Protein AF-A0A2M7K3L1-F1 (afdb_monomer)

Mean predicted aligned error: 4.82 Å

Secondary structure (DSSP, 8-state):
-EEEEETTEETT---HHHHHHHHHTEEGGGTEE---B-TT-SSB--EEEEEBTTB--B--GGGGGGGGHHHHHHHHHHHS--TTEEEEEEEEETTTEEEEEEEEEPPPP-----

Radius of gyration: 18.39 Å; Cα contacts (8 Å, |Δi|>4): 158; chains: 1; bounding box: 44×34×59 Å

pLDDT: mean 93.68, std 7.0, range [50.16, 98.25]

Sequence (114 aa):
MNPNEIFTFPVENKSAEAKKAIKNFYCKFREAKCDKQSRTIKYPMGVCSVNHSKTKPIICPHRFLENNIVFQDASKEVFGTTNNVLLFSEVNLSNVGSFDFVLVKHKPISSKID

Structure (mmCIF, N/CA/C/O backbone):
data_AF-A0A2M7K3L1-F1
#
_entry.id   AF-A0A2M7K3L1-F1
#
loop_
_atom_site.group_PDB
_atom_site.id
_atom_site.type_symbol
_atom_site.label_atom_id
_atom_site.label_alt_id
_atom_site.label_comp_id
_atom_site.label_asym_id
_atom_site.label_entity_id
_atom_site.label_seq_id
_atom_site.pdbx_PDB_ins_code
_atom_site.Cartn_x
_atom_site.Cartn_y
_atom_site.Cartn_z
_atom_site.occupancy
_atom_site.B_iso_or_equiv
_atom_site.auth_seq_id
_atom_site.auth_comp_id
_atom_site.auth_asym_id
_atom_site.auth_atom_id
_atom_site.pdbx_PDB_model_num
ATOM 1 N N . MET A 1 1 ? -1.398 10.416 -18.810 1.00 76.19 1 MET A N 1
ATOM 2 C CA . MET A 1 1 ? -1.140 9.869 -17.462 1.00 76.19 1 MET A CA 1
ATOM 3 C C . MET A 1 1 ? 0.133 9.036 -17.545 1.00 76.19 1 MET A C 1
ATOM 5 O O . MET A 1 1 ? 0.173 8.107 -18.341 1.00 76.19 1 MET A O 1
ATOM 9 N N . ASN A 1 2 ? 1.187 9.407 -16.820 1.00 92.56 2 ASN A N 1
ATOM 10 C CA . ASN A 1 2 ? 2.477 8.703 -16.808 1.00 92.56 2 ASN A CA 1
ATOM 11 C C . ASN A 1 2 ? 2.789 8.180 -15.396 1.00 92.56 2 ASN A C 1
ATOM 13 O O . ASN A 1 2 ? 2.298 8.763 -14.427 1.00 92.56 2 ASN A O 1
ATOM 17 N N . PRO A 1 3 ? 3.597 7.115 -15.249 1.00 95.75 3 PRO A N 1
ATOM 18 C CA . PRO A 1 3 ? 4.025 6.640 -13.936 1.00 95.75 3 PRO A CA 1
ATOM 19 C C . PRO A 1 3 ? 4.704 7.747 -13.119 1.00 95.75 3 PRO A C 1
ATOM 21 O O . PRO A 1 3 ? 5.521 8.498 -13.652 1.00 95.75 3 PRO A O 1
ATOM 24 N N . ASN A 1 4 ? 4.357 7.833 -11.835 1.00 97.62 4 ASN A N 1
ATOM 25 C CA . ASN A 1 4 ? 5.061 8.639 -10.833 1.00 97.62 4 ASN A CA 1
ATOM 26 C C . ASN A 1 4 ? 5.991 7.751 -9.992 1.00 97.62 4 ASN A C 1
ATOM 28 O O . ASN A 1 4 ? 7.115 8.143 -9.699 1.00 97.62 4 ASN A O 1
ATOM 32 N N . GLU A 1 5 ? 5.562 6.524 -9.684 1.00 97.56 5 GLU A N 1
ATOM 33 C CA . GLU A 1 5 ? 6.379 5.517 -9.003 1.00 97.56 5 GLU A CA 1
ATOM 34 C C . GLU A 1 5 ? 6.380 4.191 -9.765 1.00 97.56 5 GLU A C 1
ATOM 36 O O . GLU A 1 5 ? 5.337 3.715 -10.230 1.00 97.56 5 GLU A O 1
ATOM 41 N N . ILE A 1 6 ? 7.549 3.561 -9.821 1.00 97.06 6 ILE A N 1
ATOM 42 C CA . ILE A 1 6 ? 7.768 2.236 -10.390 1.00 97.06 6 ILE A CA 1
ATOM 43 C C . ILE A 1 6 ? 8.490 1.382 -9.346 1.00 97.06 6 ILE A C 1
ATOM 45 O O . ILE A 1 6 ? 9.523 1.779 -8.813 1.00 97.06 6 ILE A O 1
ATOM 49 N N . PHE A 1 7 ? 7.937 0.203 -9.050 1.00 97.44 7 PHE A N 1
ATOM 50 C CA . PHE A 1 7 ? 8.485 -0.756 -8.086 1.00 97.44 7 PHE A CA 1
ATOM 51 C C . PHE A 1 7 ? 8.838 -0.106 -6.743 1.00 97.44 7 PHE A C 1
ATOM 53 O O . PHE A 1 7 ? 9.898 -0.362 -6.185 1.00 97.44 7 PHE A O 1
ATOM 60 N N . THR A 1 8 ? 7.925 0.715 -6.208 1.00 97.25 8 THR A N 1
ATOM 61 C CA . THR A 1 8 ? 8.040 1.440 -4.920 1.00 97.25 8 THR A CA 1
ATOM 62 C C . THR A 1 8 ? 9.035 2.604 -4.875 1.00 97.25 8 THR A C 1
ATOM 64 O O . THR A 1 8 ? 9.250 3.167 -3.808 1.00 97.25 8 THR A O 1
ATOM 67 N N . PHE A 1 9 ? 9.598 3.009 -6.017 1.00 97.81 9 PHE A N 1
ATOM 68 C CA . PHE A 1 9 ? 10.495 4.163 -6.109 1.00 97.81 9 PHE A CA 1
ATOM 69 C C . PHE A 1 9 ? 9.940 5.228 -7.061 1.00 97.81 9 PHE A C 1
ATOM 71 O O . PHE A 1 9 ? 9.357 4.866 -8.087 1.00 97.81 9 PHE A O 1
ATOM 78 N N . PRO A 1 10 ? 10.152 6.529 -6.784 1.00 97.06 10 PRO A N 1
ATOM 79 C CA . PRO A 1 10 ? 9.901 7.584 -7.762 1.00 97.06 10 PRO A CA 1
ATOM 80 C C . PRO A 1 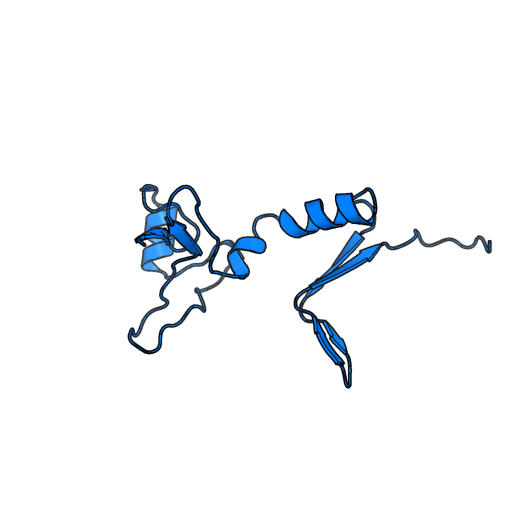10 ? 10.685 7.340 -9.058 1.00 97.06 10 PRO A C 1
ATOM 82 O O . PRO A 1 10 ? 11.818 6.854 -9.017 1.00 97.06 10 PRO A O 1
ATOM 85 N N . VAL A 1 11 ? 10.111 7.673 -10.215 1.00 96.94 11 VAL A N 1
ATOM 86 C CA . VAL A 1 11 ? 10.733 7.420 -11.537 1.00 96.94 11 VAL A CA 1
ATOM 87 C C . VAL A 1 11 ? 12.073 8.148 -11.735 1.00 96.94 11 VAL A C 1
ATOM 89 O O . VAL A 1 11 ? 12.958 7.706 -12.483 1.00 96.94 11 VAL A O 1
ATOM 92 N N . GLU A 1 12 ? 12.241 9.267 -11.044 1.00 96.88 12 GLU A N 1
ATOM 93 C CA . GLU A 1 12 ? 13.447 10.079 -10.981 1.00 96.88 12 GLU A CA 1
ATOM 94 C C . GLU A 1 12 ? 14.549 9.451 -10.117 1.00 96.88 12 GLU A C 1
ATOM 96 O O . GLU A 1 12 ? 15.719 9.779 -10.306 1.00 96.88 12 GLU A O 1
ATOM 101 N N . ASN A 1 13 ? 14.224 8.506 -9.228 1.00 97.81 13 ASN A N 1
ATOM 102 C CA . ASN A 1 13 ? 15.201 7.882 -8.343 1.00 97.81 13 ASN A CA 1
ATOM 103 C C . ASN A 1 13 ? 16.164 6.976 -9.136 1.00 97.81 13 ASN A C 1
ATOM 105 O O . ASN A 1 13 ? 15.756 6.004 -9.777 1.00 97.81 13 ASN A O 1
ATOM 109 N N . LYS A 1 14 ? 17.465 7.300 -9.099 1.00 96.88 14 LYS A N 1
ATOM 110 C CA . LYS A 1 14 ? 18.537 6.576 -9.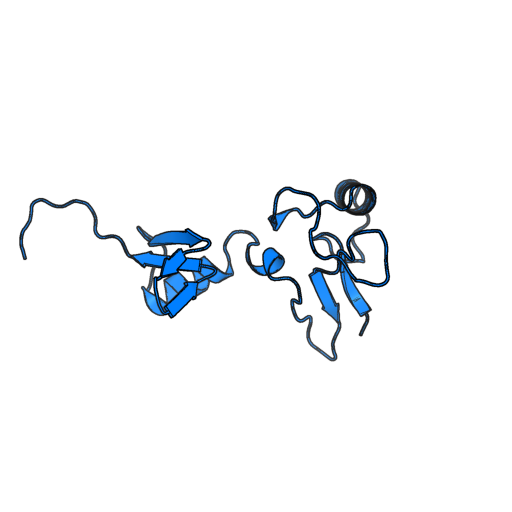812 1.00 96.88 14 LYS A CA 1
ATOM 111 C C . LYS A 1 14 ? 19.452 5.757 -8.899 1.00 96.88 14 LYS A C 1
ATOM 113 O O . LYS A 1 14 ? 20.514 5.321 -9.361 1.00 96.88 14 LYS A O 1
ATOM 118 N N . SER A 1 15 ? 19.059 5.548 -7.642 1.00 98.25 15 SER A N 1
ATOM 119 C CA . SER A 1 15 ? 19.848 4.789 -6.673 1.00 98.25 15 SER A CA 1
ATOM 120 C C . SER A 1 15 ? 20.065 3.336 -7.115 1.00 98.25 15 SER A C 1
ATOM 122 O O . SER A 1 1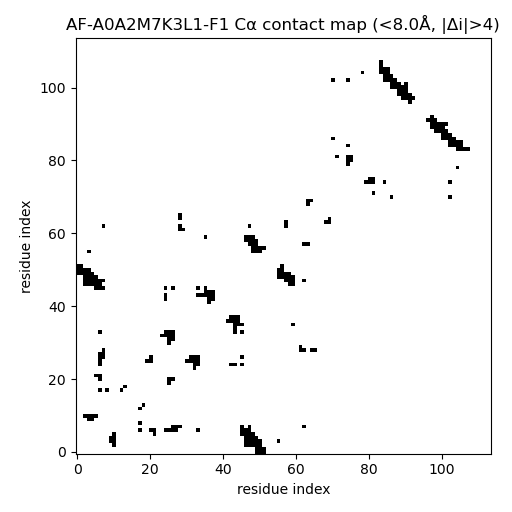5 ? 19.363 2.805 -7.988 1.00 98.25 15 SER A O 1
ATOM 124 N N . ALA A 1 16 ? 21.070 2.685 -6.528 1.00 98.25 16 ALA A N 1
ATOM 125 C CA . ALA A 1 16 ? 21.358 1.281 -6.805 1.00 98.25 16 ALA A CA 1
ATOM 126 C C . ALA A 1 16 ? 20.178 0.381 -6.400 1.00 98.25 16 ALA A C 1
ATOM 128 O O . ALA A 1 16 ? 19.844 -0.565 -7.113 1.00 98.25 16 ALA A O 1
ATOM 129 N N . GLU A 1 17 ? 19.504 0.718 -5.302 1.00 97.50 17 GLU A N 1
ATOM 130 C CA . GLU A 1 17 ? 18.333 0.018 -4.779 1.00 97.50 17 GLU A CA 1
ATOM 131 C C . GLU A 1 17 ? 17.155 0.126 -5.746 1.00 97.50 17 GLU A C 1
ATOM 133 O O . GLU A 1 17 ? 16.565 -0.898 -6.087 1.00 97.50 17 GLU A O 1
ATOM 138 N N . ALA A 1 18 ? 16.861 1.329 -6.255 1.00 97.88 18 ALA A N 1
ATOM 139 C CA . ALA A 1 18 ? 15.790 1.541 -7.226 1.00 97.88 18 ALA A CA 1
ATOM 140 C C . ALA A 1 18 ? 16.040 0.737 -8.512 1.00 97.88 18 ALA A C 1
ATOM 142 O O . ALA A 1 18 ? 15.172 -0.001 -8.982 1.00 97.88 18 ALA A O 1
ATOM 143 N N . LYS A 1 19 ? 17.268 0.794 -9.043 1.00 98.00 19 LYS A N 1
ATOM 144 C CA . LYS A 1 19 ? 17.675 0.010 -10.222 1.00 98.00 19 LYS A CA 1
ATOM 145 C C . LYS A 1 19 ? 17.559 -1.497 -9.978 1.00 98.00 19 LYS A C 1
ATOM 147 O O . LYS A 1 19 ? 17.057 -2.218 -10.840 1.00 98.00 19 LYS A O 1
ATOM 152 N N . LYS A 1 20 ? 17.993 -1.979 -8.808 1.00 98.12 20 LYS A N 1
ATOM 153 C CA . LYS A 1 20 ? 17.897 -3.394 -8.415 1.00 98.12 20 LYS A CA 1
ATOM 154 C C . LYS A 1 20 ? 16.441 -3.837 -8.276 1.00 98.12 20 LYS A C 1
ATOM 156 O O . LYS A 1 20 ? 16.097 -4.918 -8.749 1.00 98.12 20 LYS A O 1
ATOM 161 N N . ALA A 1 21 ? 15.588 -3.009 -7.679 1.00 97.75 21 ALA A N 1
ATOM 162 C CA . ALA A 1 21 ? 14.170 -3.303 -7.525 1.00 97.75 21 ALA A CA 1
ATOM 163 C C . ALA A 1 21 ? 13.465 -3.414 -8.878 1.00 97.75 21 ALA A C 1
ATOM 165 O O . ALA A 1 21 ? 12.749 -4.386 -9.103 1.00 97.75 21 ALA A O 1
ATOM 166 N N . ILE A 1 22 ? 13.747 -2.497 -9.809 1.00 96.88 22 ILE A N 1
ATOM 167 C CA . ILE A 1 22 ? 13.229 -2.555 -11.183 1.00 96.88 22 ILE A CA 1
ATOM 168 C C . ILE A 1 22 ? 13.700 -3.830 -11.888 1.00 96.88 22 ILE A C 1
ATOM 170 O O . ILE A 1 22 ? 12.879 -4.564 -12.435 1.00 96.88 22 ILE A O 1
ATOM 174 N N . LYS A 1 23 ? 15.006 -4.129 -11.836 1.00 97.50 23 LYS A N 1
ATOM 175 C CA . LYS A 1 23 ? 15.593 -5.321 -12.472 1.00 97.50 23 LYS A CA 1
ATOM 176 C C . LYS A 1 23 ? 14.959 -6.624 -11.974 1.00 97.50 23 LYS A C 1
ATOM 178 O O . LYS A 1 23 ? 14.768 -7.547 -12.758 1.00 97.50 23 LYS A O 1
ATOM 183 N N . ASN A 1 24 ? 14.638 -6.689 -10.684 1.00 97.62 24 ASN A N 1
ATOM 184 C CA . ASN A 1 24 ? 14.116 -7.892 -10.035 1.00 97.62 24 ASN A CA 1
ATOM 185 C C . ASN A 1 24 ? 12.584 -7.891 -9.885 1.00 97.62 24 ASN A C 1
ATOM 187 O O . ASN A 1 24 ? 12.029 -8.819 -9.299 1.00 97.62 24 ASN A O 1
ATOM 191 N N . PHE A 1 25 ? 11.896 -6.858 -10.382 1.00 97.88 25 PHE A N 1
ATOM 192 C CA . PHE A 1 25 ? 10.459 -6.634 -10.191 1.00 97.88 25 PHE A CA 1
ATOM 193 C C . PHE A 1 25 ? 10.022 -6.635 -8.713 1.00 97.88 25 PHE A C 1
ATOM 195 O O . PHE A 1 25 ? 8.931 -7.100 -8.374 1.00 97.88 25 PHE A O 1
ATOM 202 N N . TYR A 1 26 ? 10.887 -6.156 -7.822 1.00 98.12 26 TYR A N 1
ATOM 203 C CA . TYR A 1 26 ? 10.699 -6.205 -6.374 1.00 98.12 26 TYR A CA 1
ATOM 204 C C . TYR A 1 26 ? 9.779 -5.083 -5.883 1.00 98.12 26 TYR A C 1
ATOM 206 O O . TYR A 1 26 ? 9.897 -3.938 -6.308 1.00 98.12 26 TYR A O 1
ATOM 214 N N . CYS A 1 27 ? 8.876 -5.398 -4.960 1.00 97.69 27 CYS A N 1
ATOM 215 C CA . CYS A 1 27 ? 8.016 -4.437 -4.288 1.00 97.69 27 CYS A CA 1
ATOM 216 C C . CYS A 1 27 ? 8.398 -4.363 -2.808 1.00 97.69 27 CYS A C 1
ATOM 218 O O . CYS A 1 27 ? 8.181 -5.326 -2.075 1.00 97.69 27 CYS A O 1
ATOM 220 N N . LYS A 1 28 ? 8.912 -3.210 -2.354 1.00 96.38 28 LYS A N 1
ATOM 221 C CA . LYS A 1 28 ? 9.301 -3.002 -0.950 1.00 96.38 28 LYS A CA 1
ATOM 222 C C . LYS A 1 28 ? 8.144 -3.233 0.024 1.00 96.38 28 LYS A C 1
ATOM 224 O O . LYS A 1 28 ? 8.356 -3.833 1.062 1.00 96.38 28 LYS A O 1
ATOM 229 N N . PHE A 1 29 ? 6.932 -2.798 -0.319 1.00 95.19 29 PHE A N 1
ATOM 230 C CA . PHE A 1 29 ? 5.779 -2.870 0.590 1.00 95.19 29 PHE A CA 1
ATOM 231 C C . PHE A 1 29 ? 5.208 -4.279 0.775 1.00 95.19 29 PHE A C 1
ATOM 233 O O . PHE A 1 29 ? 4.439 -4.504 1.699 1.00 95.19 29 PHE A O 1
ATOM 240 N N . ARG A 1 30 ? 5.571 -5.219 -0.103 1.00 93.38 30 ARG A N 1
ATOM 241 C CA . ARG A 1 30 ? 5.211 -6.640 0.023 1.00 93.38 30 ARG A CA 1
ATOM 242 C C . ARG A 1 30 ? 6.382 -7.521 0.435 1.00 93.38 30 ARG A C 1
ATOM 244 O O . ARG A 1 30 ? 6.200 -8.720 0.591 1.00 93.38 30 ARG A O 1
ATOM 251 N N . GLU A 1 31 ? 7.585 -6.953 0.437 1.00 95.06 31 GLU A N 1
ATOM 252 C CA . GLU A 1 31 ? 8.848 -7.679 0.578 1.00 95.06 31 GLU A CA 1
ATOM 253 C C . GLU A 1 31 ? 8.997 -8.864 -0.397 1.00 95.06 31 GLU A C 1
ATOM 255 O O . GLU A 1 31 ? 9.640 -9.873 -0.122 1.00 95.06 31 GLU A O 1
ATOM 260 N N . ALA A 1 32 ? 8.402 -8.735 -1.585 1.00 96.44 32 ALA A N 1
ATOM 261 C CA . ALA A 1 32 ? 8.301 -9.804 -2.570 1.00 96.44 32 ALA A CA 1
ATOM 262 C C . ALA A 1 32 ? 8.245 -9.250 -3.999 1.00 96.44 32 ALA A C 1
ATOM 264 O O . ALA A 1 32 ? 8.207 -8.038 -4.233 1.00 96.44 32 ALA A O 1
ATOM 265 N N . LYS A 1 33 ? 8.208 -10.146 -4.991 1.00 97.50 33 LYS A N 1
ATOM 266 C CA . LYS A 1 33 ? 7.944 -9.767 -6.384 1.00 97.50 33 LYS A CA 1
ATOM 267 C C . LYS A 1 33 ? 6.572 -9.086 -6.491 1.00 97.50 33 LYS A C 1
ATOM 269 O O . LYS A 1 33 ? 5.594 -9.515 -5.880 1.00 97.50 33 LYS A O 1
ATOM 274 N N . CYS A 1 34 ? 6.492 -8.017 -7.277 1.00 97.44 34 CYS A N 1
ATOM 275 C CA . CYS A 1 34 ? 5.234 -7.347 -7.582 1.00 97.44 34 CYS A CA 1
ATOM 276 C C . CYS A 1 34 ? 4.259 -8.325 -8.262 1.00 97.44 34 CYS A C 1
ATOM 278 O O . CYS A 1 34 ? 4.628 -9.007 -9.216 1.00 97.44 34 CYS A O 1
ATOM 280 N N . ASP A 1 35 ? 3.021 -8.372 -7.776 1.00 96.00 35 ASP A N 1
ATOM 281 C CA . ASP A 1 35 ? 1.917 -9.185 -8.307 1.00 96.00 35 ASP A CA 1
ATOM 282 C C . ASP A 1 35 ? 1.058 -8.447 -9.335 1.00 96.00 35 ASP A C 1
ATOM 284 O O . ASP A 1 35 ? 0.192 -9.058 -9.957 1.00 96.00 35 ASP A O 1
ATOM 288 N N . LYS A 1 36 ? 1.283 -7.143 -9.538 1.00 95.12 36 LYS A N 1
ATOM 289 C CA . LYS A 1 36 ? 0.510 -6.332 -10.480 1.00 95.12 36 LYS A CA 1
ATOM 290 C C . LYS A 1 36 ? 0.830 -6.733 -11.916 1.00 95.12 36 LYS A C 1
ATOM 292 O O . LYS A 1 36 ? 1.670 -6.121 -12.576 1.00 95.12 36 LYS A O 1
ATOM 297 N N . GLN A 1 37 ? 0.156 -7.767 -12.394 1.00 93.25 37 GLN A N 1
ATOM 298 C CA . GLN A 1 37 ? 0.322 -8.331 -13.722 1.00 93.25 37 GLN A CA 1
ATOM 299 C C . GLN A 1 37 ? -0.715 -7.741 -14.678 1.00 93.25 37 GLN A C 1
ATOM 301 O O . GLN A 1 37 ? -1.913 -7.758 -14.406 1.00 93.25 37 GLN A O 1
ATOM 306 N N . SER A 1 38 ? -0.260 -7.227 -15.820 1.00 90.25 38 SER A N 1
ATOM 307 C CA . SER A 1 38 ? -1.163 -6.882 -16.921 1.00 90.25 38 SER A CA 1
ATOM 308 C C . SER A 1 38 ? -1.334 -8.087 -17.847 1.00 90.25 38 SER A C 1
ATOM 310 O O . SER A 1 38 ? -0.425 -8.906 -17.990 1.00 90.25 38 SER A O 1
ATOM 312 N N . ARG A 1 39 ? -2.498 -8.170 -18.501 1.00 91.00 39 ARG A N 1
ATOM 313 C CA . ARG A 1 39 ? -2.814 -9.201 -19.503 1.00 91.00 39 ARG A CA 1
ATOM 314 C C . ARG A 1 39 ? -1.984 -9.065 -20.786 1.00 91.00 39 ARG A C 1
ATOM 316 O O . ARG A 1 39 ? -1.897 -10.020 -21.545 1.00 91.00 39 ARG A O 1
ATOM 323 N N . THR A 1 40 ? -1.397 -7.893 -21.043 1.00 93.81 40 THR A N 1
ATOM 324 C CA . THR A 1 40 ? -0.703 -7.577 -22.306 1.00 93.81 40 THR A CA 1
ATOM 325 C C . THR A 1 40 ? 0.819 -7.695 -22.238 1.00 93.81 40 THR A C 1
ATOM 327 O O . THR A 1 40 ? 1.476 -7.697 -23.274 1.00 93.81 40 THR A O 1
ATOM 330 N N . ILE A 1 41 ? 1.398 -7.803 -21.041 1.00 92.69 41 ILE A N 1
ATOM 331 C CA . ILE A 1 41 ? 2.850 -7.897 -20.828 1.00 92.69 41 ILE A CA 1
ATOM 332 C C . ILE A 1 41 ? 3.180 -9.158 -20.032 1.00 92.69 41 ILE A C 1
ATOM 334 O O . ILE A 1 41 ? 2.352 -9.647 -19.274 1.00 92.69 41 ILE A O 1
ATOM 338 N N . LYS A 1 42 ? 4.399 -9.688 -20.192 1.00 92.94 42 LYS A N 1
ATOM 339 C CA . LYS A 1 42 ? 4.856 -10.926 -19.522 1.00 92.94 42 LYS A CA 1
ATOM 340 C C . LYS A 1 42 ? 5.611 -10.689 -18.208 1.00 92.94 42 LYS A C 1
ATOM 342 O O . LYS A 1 42 ? 6.080 -11.635 -17.583 1.00 92.94 42 LYS A O 1
ATOM 347 N N . TYR A 1 43 ? 5.759 -9.434 -17.804 1.00 92.56 43 TYR A N 1
ATOM 348 C CA . TYR A 1 43 ? 6.391 -9.028 -16.551 1.00 92.56 43 TYR A CA 1
ATOM 349 C C . TYR A 1 43 ? 5.413 -8.183 -15.722 1.00 92.56 43 TYR A C 1
ATOM 351 O O . TYR A 1 43 ? 4.460 -7.642 -16.294 1.00 92.56 43 TYR A O 1
ATOM 359 N N . PRO A 1 44 ? 5.615 -8.053 -14.398 1.00 95.94 44 PRO A N 1
ATOM 360 C CA . PRO A 1 44 ? 4.766 -7.203 -13.574 1.00 95.94 44 PRO A CA 1
ATOM 361 C C . PRO A 1 44 ? 4.839 -5.743 -14.028 1.00 95.94 44 PRO A C 1
ATOM 363 O O . PRO A 1 44 ? 5.920 -5.206 -14.246 1.00 95.94 44 P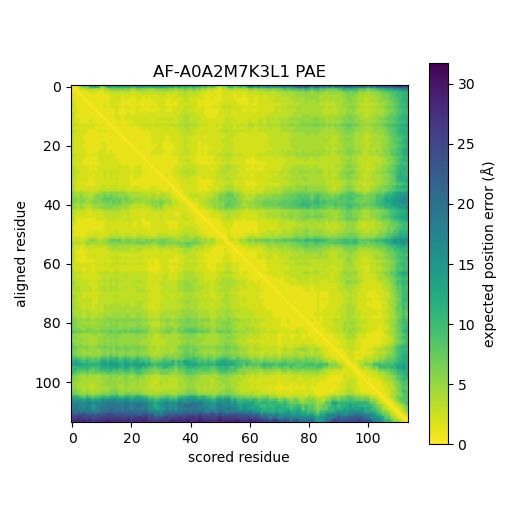RO A O 1
ATOM 366 N N . MET A 1 45 ? 3.692 -5.078 -14.127 1.00 95.12 45 MET A N 1
ATOM 367 C CA . MET A 1 45 ? 3.581 -3.681 -14.554 1.00 95.12 45 MET A CA 1
ATOM 368 C C . MET A 1 45 ? 4.338 -2.729 -13.619 1.00 95.12 45 MET A C 1
ATOM 370 O O . MET A 1 45 ? 4.874 -1.723 -14.071 1.00 95.12 45 MET A O 1
ATOM 374 N N . GLY A 1 46 ? 4.358 -3.015 -12.314 1.00 95.62 46 GLY A N 1
ATOM 375 C CA . GLY A 1 46 ? 5.183 -2.297 -11.336 1.00 95.62 46 GLY A CA 1
ATOM 376 C C . GLY A 1 46 ? 4.7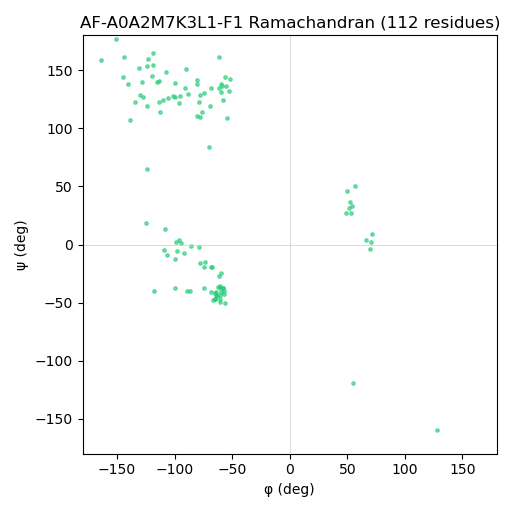79 -0.850 -11.027 1.00 95.62 46 GLY A C 1
ATOM 377 O O . GLY A 1 46 ? 5.385 -0.247 -10.148 1.00 95.62 46 GLY A O 1
ATOM 378 N N . VAL A 1 47 ? 3.773 -0.276 -11.696 1.00 96.75 47 VAL A N 1
ATOM 379 C CA . VAL A 1 47 ? 3.347 1.117 -11.464 1.00 96.75 47 VAL A CA 1
ATOM 380 C C . VAL A 1 47 ? 2.532 1.227 -10.171 1.00 96.75 47 VAL A C 1
ATOM 382 O O . VAL A 1 47 ? 1.414 0.698 -10.087 1.00 96.75 47 VAL A O 1
ATOM 385 N N . CYS A 1 48 ? 3.085 1.936 -9.183 1.00 97.12 48 CYS A N 1
ATOM 386 C CA . CYS A 1 48 ? 2.485 2.121 -7.855 1.00 97.12 48 CYS A CA 1
ATOM 387 C C . CYS A 1 48 ? 1.570 3.353 -7.789 1.00 97.12 48 CYS A C 1
ATOM 389 O O . CYS A 1 48 ? 0.481 3.279 -7.222 1.00 97.12 48 CYS A O 1
ATOM 391 N N . SER A 1 49 ? 1.981 4.453 -8.420 1.00 97.12 49 SER A N 1
ATOM 392 C CA . SER A 1 49 ? 1.218 5.698 -8.549 1.00 97.12 49 SER A CA 1
ATOM 393 C C . SER A 1 49 ? 1.476 6.340 -9.909 1.00 97.12 49 SER A C 1
ATOM 395 O O . SER A 1 49 ? 2.451 6.024 -10.602 1.00 97.12 49 SER A O 1
ATOM 397 N N . VAL A 1 50 ? 0.588 7.243 -10.307 1.00 97.31 50 VAL A N 1
ATOM 398 C CA . VAL A 1 50 ? 0.627 7.924 -11.606 1.00 97.31 50 VAL A CA 1
ATOM 399 C C . VAL A 1 50 ? 0.475 9.422 -11.428 1.00 97.31 50 VAL A C 1
ATOM 401 O O . VAL A 1 50 ? -0.170 9.872 -10.492 1.00 97.31 50 VAL A O 1
ATOM 404 N N . ASN A 1 51 ? 1.032 10.197 -12.350 1.00 97.12 51 ASN A N 1
ATOM 405 C CA . ASN A 1 51 ? 0.747 11.620 -12.452 1.00 97.12 51 ASN A CA 1
ATOM 406 C C . ASN A 1 51 ? -0.601 11.819 -13.159 1.00 97.12 51 ASN A C 1
ATOM 408 O O . ASN A 1 51 ? -0.788 11.364 -14.297 1.00 97.12 51 ASN A O 1
ATOM 412 N N . HIS A 1 52 ? -1.528 12.506 -12.491 1.00 95.38 52 HIS A N 1
ATOM 413 C CA . HIS A 1 52 ? -2.838 12.850 -13.031 1.00 95.38 52 HIS A CA 1
ATOM 414 C C . HIS A 1 52 ? -3.220 14.281 -12.643 1.00 95.38 52 HIS A C 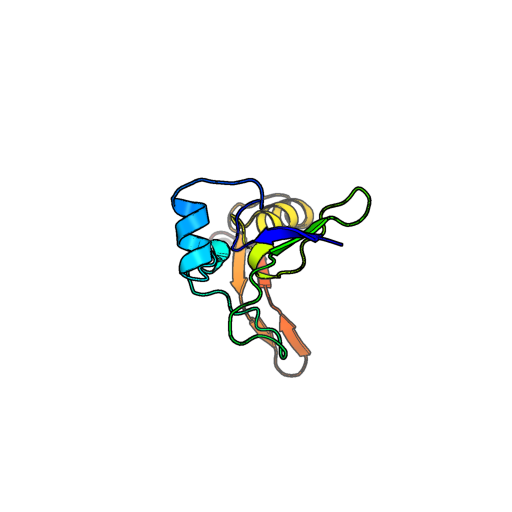1
ATOM 416 O O . HIS A 1 52 ? -3.539 14.570 -11.491 1.00 95.38 52 HIS A O 1
ATOM 422 N N . SER A 1 53 ? -3.187 15.193 -13.616 1.00 92.56 53 SER A N 1
ATOM 423 C CA . SER A 1 53 ? -3.409 16.625 -13.383 1.00 92.56 53 SER A CA 1
ATOM 424 C C . SER A 1 53 ? -2.456 17.170 -12.304 1.00 92.56 53 SER A C 1
ATOM 426 O O . SER A 1 53 ? -1.243 17.110 -12.486 1.00 92.56 53 SER A O 1
ATOM 428 N N . LYS A 1 54 ? -2.978 17.690 -11.184 1.00 94.06 54 LYS A N 1
ATOM 429 C CA . LYS A 1 54 ? -2.188 18.212 -10.053 1.00 94.06 54 LYS A CA 1
ATOM 430 C C . LYS A 1 54 ? -1.989 17.190 -8.926 1.00 94.06 54 LYS A C 1
ATOM 432 O O . LYS A 1 54 ? -1.448 17.543 -7.883 1.00 94.06 54 LYS A O 1
ATOM 437 N N . THR A 1 55 ? -2.449 15.951 -9.098 1.00 95.38 55 THR A N 1
ATOM 438 C CA . THR A 1 55 ? -2.382 14.911 -8.067 1.00 95.38 55 THR A CA 1
ATOM 439 C C . THR A 1 55 ? -1.557 13.715 -8.528 1.00 95.38 55 THR A C 1
ATOM 441 O O . THR A 1 55 ? -1.239 13.543 -9.710 1.00 95.38 55 THR A O 1
ATOM 444 N N . LYS A 1 56 ? -1.180 12.885 -7.555 1.00 95.50 56 LYS A N 1
ATOM 445 C CA . LYS A 1 56 ? -0.393 11.668 -7.757 1.00 95.50 56 LYS A CA 1
ATOM 446 C C . LYS A 1 56 ? -1.141 10.466 -7.176 1.00 95.50 56 LYS A C 1
ATOM 448 O O . LYS A 1 56 ? -0.710 9.932 -6.155 1.00 95.50 56 LYS A O 1
ATOM 453 N N . PRO A 1 57 ? -2.311 10.091 -7.730 1.00 96.31 57 PRO A N 1
ATOM 454 C CA . PRO A 1 57 ? -3.124 9.033 -7.150 1.00 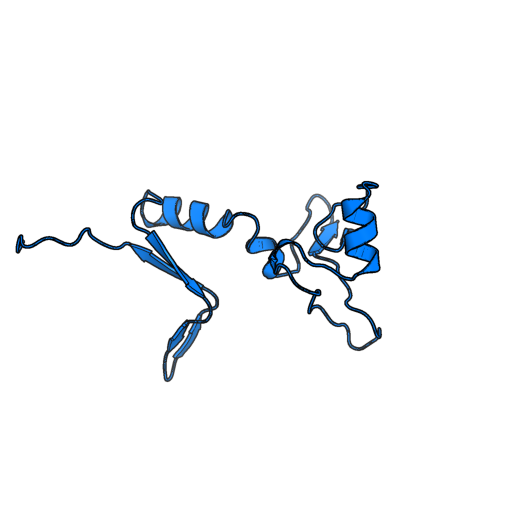96.31 57 PRO A CA 1
ATOM 455 C C . PRO A 1 57 ? -2.351 7.715 -7.072 1.00 96.31 57 PRO A C 1
ATOM 457 O O . PRO A 1 57 ? -1.663 7.303 -8.015 1.00 96.31 57 PRO A O 1
ATOM 460 N N . ILE A 1 58 ? -2.499 7.050 -5.930 1.00 95.75 58 ILE A N 1
ATOM 461 C CA . ILE A 1 58 ? -2.021 5.691 -5.702 1.00 95.75 58 ILE A CA 1
ATOM 462 C C . ILE A 1 58 ? -2.956 4.732 -6.441 1.00 95.75 58 ILE A C 1
ATOM 464 O O . ILE A 1 58 ? -4.173 4.811 -6.305 1.00 95.75 58 ILE A O 1
ATOM 468 N N . ILE A 1 59 ? -2.383 3.817 -7.223 1.00 95.38 59 ILE A N 1
ATOM 469 C CA . ILE A 1 59 ? -3.130 2.845 -8.042 1.00 95.38 59 ILE A CA 1
ATOM 470 C C . ILE A 1 59 ? -2.711 1.397 -7.754 1.00 95.38 59 ILE A C 1
ATOM 472 O O . ILE A 1 59 ? -2.869 0.502 -8.590 1.00 95.38 59 ILE A O 1
ATOM 476 N N . CYS A 1 60 ? -2.068 1.173 -6.614 1.00 95.62 60 CYS A N 1
ATOM 477 C CA . CYS A 1 60 ? -1.635 -0.134 -6.145 1.00 95.62 60 CYS A CA 1
ATOM 478 C C . CYS A 1 60 ? -2.012 -0.252 -4.664 1.00 95.62 60 CYS A C 1
ATOM 480 O O . CYS A 1 60 ? -1.551 0.584 -3.890 1.00 95.62 60 CYS A O 1
ATOM 482 N N . PRO A 1 61 ? -2.799 -1.257 -4.245 1.00 93.69 61 PRO A N 1
ATOM 483 C CA . PRO A 1 61 ? -3.201 -1.395 -2.844 1.00 93.69 61 PRO A CA 1
ATOM 484 C C . PRO A 1 61 ? -1.988 -1.569 -1.919 1.00 93.69 61 PRO A C 1
ATOM 486 O O . PRO A 1 61 ? -1.910 -0.934 -0.875 1.00 93.69 61 PRO A O 1
ATOM 489 N N . HIS A 1 62 ? -0.957 -2.298 -2.360 1.00 95.31 62 HIS A N 1
ATOM 490 C CA . HIS A 1 62 ? 0.275 -2.500 -1.583 1.00 95.31 62 HIS A CA 1
ATOM 491 C C . HIS A 1 62 ? 1.007 -1.200 -1.239 1.00 95.31 62 HIS A C 1
ATOM 493 O O . HIS A 1 62 ? 1.727 -1.140 -0.252 1.00 95.31 62 HIS A O 1
ATOM 499 N N . ARG A 1 63 ? 0.820 -0.131 -2.022 1.00 95.31 63 ARG A N 1
ATOM 500 C CA . ARG A 1 63 ? 1.406 1.190 -1.745 1.00 95.31 63 ARG A CA 1
ATOM 501 C C . ARG A 1 63 ? 0.796 1.859 -0.502 1.00 95.31 63 ARG A C 1
ATOM 503 O O . ARG A 1 63 ? 1.443 2.744 0.053 1.00 95.31 63 ARG A O 1
ATOM 510 N N . PHE A 1 64 ? -0.386 1.433 -0.047 1.00 91.88 64 PHE A N 1
ATOM 511 C CA . PHE A 1 64 ? -0.994 1.874 1.217 1.00 91.88 64 PHE A CA 1
ATOM 512 C C . PHE A 1 64 ? -0.382 1.202 2.454 1.00 91.88 64 PHE A C 1
ATOM 514 O O . PHE A 1 64 ? -0.534 1.713 3.559 1.00 91.88 64 PHE A O 1
ATOM 521 N N . LEU A 1 65 ? 0.361 0.105 2.273 1.00 92.94 65 LEU A N 1
ATOM 522 C CA . LEU A 1 65 ? 1.053 -0.597 3.360 1.00 92.94 65 LEU A CA 1
ATOM 523 C C . LEU A 1 65 ? 2.357 0.094 3.777 1.00 92.94 65 LEU A C 1
ATOM 525 O O . LEU A 1 65 ? 3.031 -0.357 4.700 1.00 92.94 65 LEU A O 1
ATOM 529 N N . GLU A 1 66 ? 2.732 1.189 3.109 1.00 95.00 66 GLU A N 1
ATOM 530 C CA . GLU A 1 66 ? 3.921 1.969 3.438 1.00 95.00 66 GLU A CA 1
ATOM 531 C C . GLU A 1 66 ? 3.902 2.389 4.911 1.00 95.00 66 GLU A C 1
ATOM 533 O O . GLU A 1 66 ? 3.113 3.241 5.317 1.00 95.00 66 GLU A O 1
ATOM 538 N N . ASN A 1 67 ? 4.779 1.769 5.707 1.00 94.12 67 ASN A N 1
ATOM 539 C CA . ASN A 1 67 ? 4.966 2.032 7.136 1.00 94.12 67 ASN A CA 1
ATOM 540 C C . ASN A 1 67 ? 3.654 2.061 7.946 1.00 94.12 67 ASN A C 1
ATOM 542 O O . ASN A 1 67 ? 3.569 2.749 8.964 1.00 94.12 67 ASN A O 1
ATOM 546 N N . ASN A 1 68 ? 2.619 1.347 7.491 1.00 94.19 68 ASN A N 1
A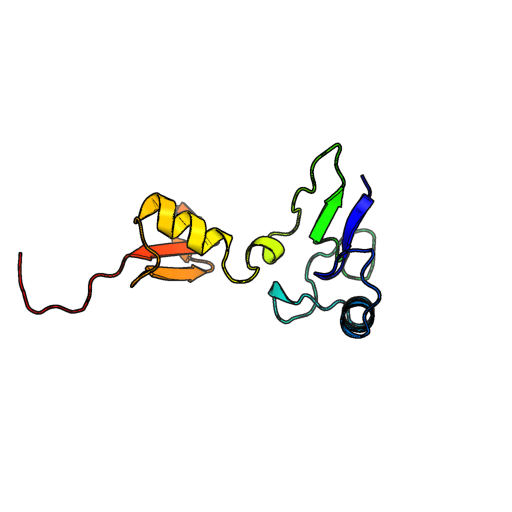TOM 547 C CA . ASN A 1 68 ? 1.279 1.370 8.078 1.00 94.19 68 ASN A CA 1
ATOM 548 C C . ASN A 1 68 ? 0.667 2.779 8.228 1.00 94.19 68 ASN A C 1
ATOM 550 O O . ASN A 1 68 ? -0.160 2.981 9.114 1.00 94.19 68 ASN A O 1
ATOM 554 N N . ILE A 1 69 ? 1.052 3.757 7.395 1.00 95.44 69 ILE A N 1
ATOM 555 C CA . ILE A 1 69 ? 0.619 5.163 7.530 1.00 95.44 69 ILE A CA 1
ATOM 556 C C . ILE A 1 69 ? -0.910 5.270 7.535 1.00 95.44 69 ILE A C 1
ATOM 558 O O . ILE A 1 69 ? -1.481 5.824 8.470 1.00 95.44 69 ILE A O 1
ATOM 562 N N . VAL A 1 70 ? -1.578 4.649 6.555 1.00 94.69 70 VAL A N 1
ATOM 563 C CA . VAL A 1 70 ? -3.048 4.690 6.449 1.00 94.69 70 VAL A CA 1
ATOM 564 C C . VAL A 1 70 ? -3.735 4.135 7.700 1.00 94.69 70 VAL A C 1
ATOM 566 O O . VAL A 1 70 ? -4.742 4.672 8.153 1.00 94.69 70 VAL A O 1
ATOM 569 N N . PHE A 1 71 ? -3.167 3.087 8.297 1.00 96.12 71 PHE A N 1
ATOM 570 C CA . PHE A 1 71 ? -3.721 2.450 9.485 1.00 96.12 71 PHE A CA 1
ATOM 571 C C . PHE A 1 71 ? -3.498 3.301 10.732 1.00 96.12 71 PHE A C 1
ATOM 573 O O . PHE A 1 71 ? -4.381 3.385 11.580 1.00 96.12 71 PHE A O 1
ATOM 580 N N . GLN A 1 72 ? -2.341 3.958 10.842 1.00 97.00 72 GLN A N 1
ATOM 581 C CA . GLN A 1 72 ? -2.062 4.886 11.935 1.00 97.00 72 GLN A CA 1
ATOM 582 C C . GLN A 1 72 ? -3.000 6.093 11.897 1.00 97.00 72 GLN A C 1
ATOM 584 O O . GLN A 1 72 ? -3.518 6.485 12.941 1.00 97.00 72 GLN A O 1
ATOM 589 N N . ASP A 1 73 ? -3.235 6.653 10.712 1.00 97.38 73 ASP A N 1
ATOM 590 C CA . ASP A 1 73 ? -4.128 7.796 10.535 1.00 97.38 73 ASP A CA 1
ATOM 591 C C . ASP A 1 73 ? -5.577 7.404 10.841 1.00 97.38 73 ASP A C 1
ATOM 593 O O . ASP A 1 73 ? -6.222 8.050 11.666 1.00 97.38 73 ASP A O 1
ATOM 597 N N . ALA A 1 74 ? -6.054 6.276 10.300 1.00 97.00 74 ALA A N 1
ATOM 598 C CA . ALA A 1 74 ? -7.383 5.748 10.613 1.00 97.00 74 ALA A CA 1
ATOM 599 C C . ALA A 1 74 ? -7.555 5.444 12.112 1.00 97.00 74 ALA A C 1
ATOM 601 O O . ALA A 1 74 ? -8.588 5.748 12.703 1.00 97.00 74 ALA A O 1
ATOM 602 N N . SER A 1 75 ? -6.530 4.882 12.756 1.00 97.25 75 SER A N 1
ATOM 603 C CA . SER A 1 75 ? -6.542 4.594 14.192 1.00 97.25 75 SER A CA 1
ATOM 604 C C . SER A 1 75 ? -6.634 5.865 15.038 1.00 97.25 75 SER A C 1
ATOM 606 O O . SER A 1 75 ? -7.349 5.886 16.038 1.00 97.25 75 SER A O 1
ATOM 608 N N . LYS A 1 76 ? -5.922 6.932 14.660 1.00 97.75 76 LYS A N 1
ATOM 609 C CA . LYS A 1 76 ? -6.003 8.226 15.352 1.00 97.75 76 LYS A CA 1
ATOM 610 C C . LYS A 1 76 ? -7.362 8.886 15.144 1.00 97.75 76 LYS A C 1
ATOM 612 O O . LYS A 1 76 ? -7.906 9.401 16.110 1.00 97.75 76 LYS A O 1
ATOM 617 N N . GLU A 1 77 ? -7.911 8.819 13.937 1.00 97.94 77 GLU A N 1
ATOM 618 C CA . GLU A 1 77 ? -9.222 9.392 13.621 1.00 97.94 77 GLU A CA 1
ATOM 619 C C . GLU A 1 77 ? -10.352 8.688 14.387 1.00 97.94 77 GLU A C 1
ATOM 621 O O . GLU A 1 77 ? -11.187 9.335 15.009 1.00 97.94 77 GLU A O 1
ATOM 626 N N . VAL A 1 78 ? -10.360 7.351 14.394 1.00 97.31 78 VAL A N 1
ATOM 627 C CA . VAL A 1 78 ? -11.465 6.567 14.970 1.00 97.31 78 VAL A CA 1
ATOM 628 C C . VAL A 1 78 ? -11.299 6.333 16.475 1.00 97.31 78 VAL A C 1
ATOM 630 O O . VAL A 1 78 ? -12.278 6.378 17.218 1.00 97.31 78 VAL A O 1
ATOM 633 N N . PHE A 1 79 ? -10.078 6.065 16.950 1.00 96.06 79 PHE A N 1
ATOM 634 C CA . PHE A 1 79 ? -9.817 5.713 18.355 1.00 96.06 79 PHE A CA 1
ATOM 635 C C . PHE A 1 79 ? -9.087 6.804 19.147 1.00 96.06 79 PHE A C 1
ATOM 637 O O . PHE A 1 79 ? -8.839 6.616 20.340 1.00 96.06 79 PHE A O 1
ATOM 644 N N . GLY A 1 80 ? -8.668 7.903 18.512 1.00 96.88 80 GLY A N 1
ATOM 645 C CA . GLY A 1 80 ? -7.861 8.952 19.147 1.00 96.88 80 GLY A CA 1
ATOM 646 C C . GLY A 1 80 ? -6.418 8.539 19.466 1.00 96.88 80 GLY A C 1
ATOM 647 O O . GLY A 1 80 ? -5.674 9.299 20.080 1.00 96.88 80 GLY A O 1
ATOM 648 N N . THR A 1 81 ? -5.997 7.319 19.115 1.00 95.38 81 THR A N 1
ATOM 649 C CA . THR A 1 81 ? -4.683 6.778 19.490 1.00 95.38 81 THR A CA 1
ATOM 650 C C . THR A 1 81 ? -4.312 5.559 18.650 1.00 95.38 81 THR A C 1
ATOM 652 O O . THR A 1 81 ? -5.182 4.867 18.130 1.00 95.38 81 THR A O 1
ATOM 655 N N . THR A 1 82 ? -3.018 5.252 18.573 1.00 95.75 82 THR A N 1
ATOM 656 C CA . THR A 1 82 ? -2.477 3.994 18.029 1.00 95.75 82 THR A CA 1
ATOM 657 C C . THR A 1 82 ? -2.146 2.971 19.122 1.00 95.75 82 THR A C 1
ATOM 659 O O . THR A 1 82 ? -1.775 1.839 18.822 1.00 95.75 82 THR A O 1
ATOM 662 N N . ASN A 1 83 ? -2.256 3.343 20.402 1.00 94.38 83 ASN A N 1
ATOM 663 C CA . ASN A 1 83 ? -1.890 2.470 21.518 1.00 94.38 83 ASN A CA 1
ATOM 664 C C . ASN A 1 83 ? -2.863 1.294 21.624 1.00 94.38 83 ASN A C 1
ATOM 666 O O . ASN A 1 83 ? -4.070 1.513 21.610 1.00 94.38 83 ASN A O 1
ATOM 670 N N . ASN A 1 84 ? -2.374 0.067 21.815 1.00 93.19 84 ASN A N 1
ATOM 671 C CA . ASN A 1 84 ? -3.209 -1.140 21.935 1.00 93.19 84 ASN A CA 1
ATOM 672 C C . ASN A 1 84 ? -4.218 -1.310 20.785 1.00 93.19 84 ASN A C 1
ATOM 674 O O . ASN A 1 84 ? -5.352 -1.731 21.009 1.00 93.19 84 ASN A O 1
ATOM 678 N N . VAL A 1 85 ? -3.835 -0.937 19.565 1.00 95.12 85 VAL A N 1
ATOM 679 C CA . VAL A 1 85 ? -4.626 -1.207 18.363 1.00 95.12 85 VAL A CA 1
ATOM 680 C C . VAL A 1 85 ? -3.953 -2.333 17.592 1.00 95.12 85 VAL A C 1
ATOM 682 O O . VAL A 1 85 ? -2.758 -2.279 17.315 1.00 95.12 85 VAL A O 1
ATOM 685 N N . LEU A 1 86 ? -4.724 -3.372 17.292 1.00 94.75 86 LEU A N 1
ATOM 686 C CA . LEU A 1 86 ? -4.291 -4.545 16.544 1.00 94.75 86 LEU A CA 1
ATOM 687 C C . LEU A 1 86 ? -4.749 -4.413 15.089 1.00 94.75 86 LEU A C 1
ATOM 689 O O . LEU A 1 86 ? -5.878 -3.990 14.843 1.00 94.75 86 LEU A O 1
ATOM 693 N N . LEU A 1 87 ? -3.883 -4.786 14.147 1.00 94.31 87 LEU A N 1
ATOM 694 C CA . LEU A 1 87 ? -4.162 -4.817 12.712 1.00 94.31 87 LEU A CA 1
ATOM 695 C C . LEU A 1 87 ? -4.223 -6.270 12.241 1.00 94.31 87 LEU A C 1
ATOM 697 O O . LEU A 1 87 ? -3.256 -7.013 12.399 1.00 94.31 87 LEU A O 1
ATOM 701 N N . PHE A 1 88 ? -5.340 -6.646 11.629 1.00 94.69 88 PHE A N 1
ATOM 702 C CA . PHE A 1 88 ? -5.541 -7.940 10.984 1.00 94.69 88 PHE A CA 1
ATOM 703 C C . PHE A 1 88 ? -5.723 -7.732 9.483 1.00 94.69 88 PHE A C 1
ATOM 705 O O . PHE A 1 88 ? -6.397 -6.785 9.082 1.00 94.69 88 PHE A O 1
ATOM 712 N N . SER A 1 89 ? -5.144 -8.607 8.665 1.00 92.38 89 SER A N 1
ATOM 713 C CA . SER A 1 89 ? -5.313 -8.615 7.207 1.00 92.38 89 SER A CA 1
ATOM 714 C C . SER A 1 89 ? -6.195 -9.781 6.761 1.00 92.38 89 SER A C 1
ATOM 716 O O . SER A 1 89 ? -6.112 -10.852 7.361 1.00 92.38 89 SER A O 1
ATOM 718 N N . GLU A 1 90 ? -6.953 -9.602 5.678 1.00 92.00 90 GLU A N 1
ATOM 719 C CA . GLU A 1 90 ? -7.752 -10.647 5.016 1.00 92.00 90 GLU A CA 1
ATOM 720 C C . GLU A 1 90 ? -8.755 -11.334 5.963 1.00 92.00 90 GLU A C 1
ATOM 722 O O . GLU A 1 90 ? -8.828 -12.561 6.072 1.00 92.00 90 GLU A O 1
ATOM 727 N N . VAL A 1 91 ? -9.538 -10.533 6.690 1.00 94.56 91 VAL A N 1
ATOM 728 C CA . VAL A 1 91 ? -10.539 -11.046 7.633 1.00 94.56 91 VAL A CA 1
ATOM 729 C C . VAL A 1 91 ? -11.796 -11.449 6.872 1.00 94.56 91 VAL A C 1
ATOM 731 O O . VAL A 1 91 ? -12.539 -10.606 6.370 1.00 94.56 91 VAL A O 1
ATOM 734 N N . ASN A 1 92 ? -12.052 -12.752 6.803 1.00 95.44 92 ASN A N 1
ATOM 735 C CA . ASN A 1 92 ? -13.248 -13.304 6.180 1.00 95.44 92 ASN A CA 1
ATOM 736 C C . ASN A 1 92 ? -14.398 -13.416 7.192 1.00 95.44 92 ASN A C 1
ATOM 738 O O . ASN A 1 92 ? -14.229 -14.001 8.263 1.00 95.44 92 ASN A O 1
ATOM 742 N N . LEU A 1 93 ? -15.572 -12.894 6.833 1.00 92.81 93 LEU A N 1
ATOM 743 C CA . LEU A 1 93 ? -16.821 -13.120 7.550 1.00 92.81 93 LEU A CA 1
ATOM 744 C C . LEU A 1 93 ? -17.783 -13.925 6.678 1.00 92.81 93 LEU A C 1
ATOM 746 O O . LEU A 1 93 ? -18.185 -13.498 5.589 1.00 92.81 93 LEU A O 1
ATOM 750 N N . SER A 1 94 ? -18.211 -15.069 7.214 1.00 93.81 94 SER A N 1
ATOM 751 C CA . SER A 1 94 ? -19.216 -15.916 6.576 1.00 93.81 94 SER A CA 1
ATOM 752 C C . SER A 1 94 ? -20.470 -15.103 6.232 1.00 93.81 94 SER A C 1
ATOM 754 O O . SER A 1 94 ? -20.982 -14.358 7.067 1.00 93.81 94 SER A O 1
ATOM 756 N N . ASN A 1 95 ? -20.956 -15.249 4.997 1.00 92.19 95 ASN A N 1
ATOM 757 C CA . ASN A 1 95 ? -22.138 -14.578 4.435 1.00 92.19 95 ASN A CA 1
ATOM 758 C C . ASN A 1 95 ? -22.058 -13.049 4.244 1.00 92.19 95 ASN A C 1
ATOM 760 O O . ASN A 1 95 ? -23.050 -12.459 3.822 1.00 92.19 95 ASN A O 1
ATOM 764 N N . VAL A 1 96 ? -20.916 -12.403 4.506 1.00 92.69 96 VAL A N 1
ATOM 765 C CA . VAL A 1 96 ? -20.744 -10.946 4.307 1.00 92.69 96 VAL A CA 1
ATOM 766 C C . VAL A 1 96 ? -19.668 -10.644 3.266 1.00 92.69 96 VAL A C 1
ATOM 768 O O . VAL A 1 96 ? -19.851 -9.757 2.435 1.00 92.69 96 VAL A O 1
ATOM 771 N N . GLY A 1 97 ? -18.565 -11.397 3.283 1.00 93.38 97 GLY A N 1
ATOM 772 C CA . GLY A 1 97 ? -17.417 -11.190 2.400 1.00 93.38 97 GLY A CA 1
ATOM 773 C C . GLY A 1 97 ? -16.104 -11.095 3.174 1.00 93.38 97 GLY A C 1
ATOM 774 O O . GLY A 1 97 ? -16.004 -11.553 4.313 1.00 93.38 97 GLY A O 1
ATOM 775 N N . SER A 1 98 ? -15.086 -10.512 2.546 1.00 95.00 98 SER A N 1
ATOM 776 C CA . SER A 1 98 ? -13.765 -10.302 3.140 1.00 95.00 98 SER A CA 1
ATOM 777 C C . SER A 1 98 ? -13.471 -8.820 3.337 1.00 95.00 98 SER A C 1
ATOM 779 O O . SER A 1 98 ? -13.781 -7.991 2.482 1.00 95.00 98 SER A O 1
ATOM 781 N N . PHE A 1 99 ? -12.837 -8.505 4.460 1.00 94.50 99 PHE A N 1
ATOM 782 C CA . PHE A 1 99 ? -12.218 -7.213 4.712 1.00 94.50 99 PHE A CA 1
ATOM 783 C C . PHE A 1 99 ? -10.722 -7.339 4.460 1.00 94.50 99 PHE A C 1
ATOM 785 O O . PHE A 1 99 ? -10.068 -8.181 5.080 1.00 94.50 99 PHE A O 1
ATOM 792 N N . ASP A 1 100 ? -10.177 -6.465 3.615 1.00 92.94 100 ASP A N 1
ATOM 793 C CA . ASP A 1 100 ? -8.733 -6.420 3.367 1.00 92.94 100 ASP A CA 1
ATOM 794 C C . ASP A 1 100 ? -7.970 -6.196 4.681 1.00 92.94 100 ASP A C 1
ATOM 796 O O . ASP A 1 100 ? -6.972 -6.862 4.949 1.00 92.94 100 ASP A O 1
ATOM 800 N N . PHE A 1 101 ? -8.473 -5.291 5.534 1.00 94.31 101 PHE A N 1
ATOM 801 C CA . PHE A 1 101 ? -7.878 -4.970 6.829 1.00 94.31 101 PHE A CA 1
ATOM 802 C C . PHE A 1 101 ? -8.927 -4.643 7.894 1.00 94.31 101 PHE A C 1
ATOM 804 O O . PHE A 1 101 ? -9.931 -3.988 7.616 1.00 94.31 101 PHE A O 1
ATOM 811 N N . VAL A 1 102 ? -8.653 -5.044 9.138 1.00 95.06 102 VAL A N 1
ATOM 812 C CA . VAL A 1 102 ? -9.464 -4.727 10.321 1.00 95.06 102 VAL A CA 1
ATOM 813 C C . VAL A 1 102 ? -8.567 -4.178 11.426 1.00 95.06 102 VAL A C 1
ATOM 815 O O . VAL A 1 102 ? -7.567 -4.798 11.792 1.00 95.06 102 VAL A O 1
ATOM 818 N N . LEU A 1 103 ? -8.949 -3.024 11.978 1.00 96.38 103 LEU A N 1
ATOM 819 C CA . LEU A 1 103 ? -8.325 -2.430 13.160 1.00 96.38 103 LEU A CA 1
ATOM 820 C C . LEU A 1 103 ? -9.187 -2.689 14.396 1.00 96.38 103 LEU A C 1
ATOM 822 O O . LEU A 1 103 ? -10.376 -2.375 14.404 1.00 96.38 103 LEU A O 1
ATOM 826 N N . VAL A 1 104 ? -8.583 -3.225 15.455 1.00 95.50 104 VAL A N 1
ATOM 827 C CA . VAL A 1 104 ? -9.271 -3.547 16.712 1.00 95.50 104 VAL A CA 1
ATOM 828 C C . VAL A 1 104 ? -8.587 -2.840 17.871 1.00 95.50 104 VAL A C 1
ATOM 830 O O . VAL A 1 104 ? -7.420 -3.097 18.166 1.00 95.50 104 VAL A O 1
ATOM 833 N N . LYS A 1 105 ? -9.322 -1.978 18.575 1.00 94.44 105 LYS A N 1
ATOM 834 C CA . LYS A 1 105 ? -8.859 -1.382 19.829 1.00 94.44 105 LYS A CA 1
ATOM 835 C C . LYS A 1 105 ? -8.998 -2.396 20.966 1.00 94.44 105 LYS A C 1
ATOM 837 O O . LYS A 1 105 ? -10.102 -2.705 21.403 1.00 94.44 105 LYS A O 1
ATOM 842 N N . HIS A 1 106 ? -7.872 -2.888 21.468 1.00 89.12 106 HIS A N 1
ATOM 843 C CA . HIS A 1 106 ? -7.825 -3.859 22.553 1.00 89.12 106 HIS A CA 1
ATOM 844 C C . HIS A 1 106 ? -7.739 -3.155 23.917 1.00 89.12 106 HIS A C 1
ATOM 846 O O . HIS A 1 106 ? -6.953 -2.219 24.109 1.00 89.12 106 HIS A O 1
ATOM 852 N N . LYS A 1 107 ? -8.534 -3.608 24.894 1.00 82.62 107 LYS A N 1
ATOM 853 C CA . LYS A 1 107 ? -8.384 -3.186 26.297 1.00 82.62 107 LYS A CA 1
ATOM 854 C C . LYS A 1 107 ? -7.247 -3.986 26.945 1.00 82.62 107 LYS A C 1
ATOM 856 O O . LYS A 1 107 ? -7.130 -5.174 26.662 1.00 82.62 107 LYS A O 1
ATOM 861 N N . PRO A 1 108 ? -6.403 -3.398 27.809 1.00 78.88 108 PRO A N 1
ATOM 862 C CA . PRO A 1 108 ? -5.466 -4.188 28.604 1.00 78.88 108 PRO A CA 1
ATOM 863 C C . PRO A 1 108 ? -6.198 -5.308 29.347 1.00 78.88 108 PRO A C 1
ATOM 865 O O . PRO A 1 108 ? -7.315 -5.098 29.823 1.00 78.88 108 PRO A O 1
ATOM 868 N N . ILE A 1 109 ? -5.566 -6.480 29.455 1.00 77.94 109 ILE A N 1
ATOM 869 C CA 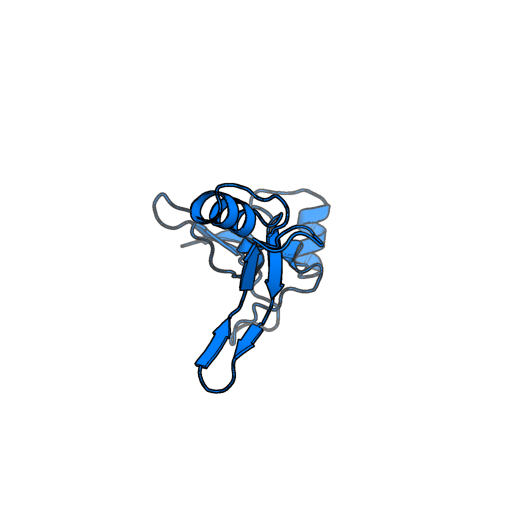. ILE A 1 109 ? -6.100 -7.571 30.275 1.00 77.94 109 ILE A CA 1
ATOM 870 C C . ILE A 1 109 ? -6.252 -7.041 31.703 1.00 77.94 109 ILE A C 1
ATOM 872 O O . ILE A 1 109 ? -5.301 -6.523 32.286 1.00 77.94 109 ILE A O 1
ATOM 876 N N . SER A 1 110 ? -7.463 -7.140 32.241 1.00 77.25 110 SER A N 1
ATOM 877 C CA . SER A 1 110 ? -7.825 -6.620 33.554 1.00 77.25 110 SER A CA 1
ATOM 878 C C . SER A 1 110 ? -8.752 -7.612 34.239 1.00 77.25 110 SER A C 1
ATOM 880 O O . SER A 1 110 ? -9.662 -8.145 33.611 1.00 77.25 110 SER A O 1
ATOM 882 N N . SER A 1 111 ? -8.534 -7.843 35.532 1.00 80.19 111 SER A N 1
ATOM 883 C CA . SER A 1 111 ? -9.443 -8.608 36.390 1.00 80.19 111 SER A CA 1
ATOM 884 C C . SER A 1 111 ? -10.563 -7.747 36.986 1.00 80.19 111 SER A C 1
ATOM 886 O O . SER A 1 111 ? -11.379 -8.254 37.752 1.00 80.19 111 SER A O 1
ATOM 888 N N . LYS A 1 112 ? -10.586 -6.440 36.692 1.00 71.56 112 LYS A N 1
ATOM 889 C CA . LYS A 1 112 ? -11.647 -5.532 37.138 1.00 71.56 112 LYS A CA 1
ATOM 890 C C . LYS A 1 112 ? -12.881 -5.714 36.257 1.00 71.56 112 LYS A C 1
ATOM 892 O O . LYS A 1 112 ? -12.768 -5.671 35.034 1.00 71.56 112 LYS A O 1
ATOM 897 N N . ILE A 1 113 ? -14.022 -5.917 36.904 1.00 60.34 113 ILE A N 1
ATOM 898 C CA . ILE A 1 113 ? -15.350 -5.940 36.294 1.00 60.34 113 ILE A CA 1
ATOM 899 C C . ILE A 1 113 ? -15.919 -4.528 36.482 1.00 60.34 113 ILE A C 1
ATOM 901 O O . ILE A 1 113 ? -15.968 -4.069 37.624 1.00 60.34 113 ILE A O 1
ATOM 905 N N . ASP A 1 114 ? -16.266 -3.852 35.385 1.00 50.16 114 ASP A N 1
ATOM 906 C CA . ASP A 1 114 ? -17.012 -2.581 35.397 1.00 50.16 114 ASP A CA 1
ATOM 907 C C . ASP A 1 114 ? -18.521 -2.861 35.348 1.00 50.16 114 ASP A C 1
ATOM 909 O O . ASP A 1 114 ? -18.917 -3.762 34.566 1.00 50.16 114 ASP A O 1
#

Foldseek 3Di:
DAFQDFLCHGPPDPDPVNVVCNVQCHHPLVRGHDPQDDPVDPHHPRRQWGDDPPDTDGPDPSNCSVVVPVVQVVCCVPVVGPPQKDKDAFDADPPPGTDRIDIDRDDPDDPDDD

Solvent-accessible surface area (backbone atoms only — not comparable to full-atom values): 6940 Å² total; per-residue (Å²): 124,49,73,42,20,47,33,80,29,50,70,83,58,80,48,73,64,47,54,49,21,58,77,64,44,26,23,71,62,71,76,37,66,47,79,54,64,47,96,89,51,98,54,54,65,39,54,31,22,29,41,49,94,96,44,67,56,73,71,34,77,56,63,54,48,51,89,43,48,59,59,48,53,51,29,34,73,77,67,71,41,65,75,59,54,45,80,45,68,66,49,72,42,90,99,78,50,71,36,69,64,47,80,44,82,56,74,78,92,67,93,75,83,132

Nearest PDB structures (foldseek):
  4rrp-assembly6_L  TM=3.876E-01  e=6.829E+00  Homo sapiens